Protein AF-A0A6I2RD95-F1 (afdb_monomer_lite)

pLDDT: mean 94.77, std 4.75, range [74.19, 98.69]

Radius of gyration: 15.4 Å; chains: 1; bounding box: 38×32×39 Å

Structure (mmCIF, N/CA/C/O backbone):
data_AF-A0A6I2RD95-F1
#
_entry.id   AF-A0A6I2RD95-F1
#
loop_
_atom_site.group_PDB
_atom_site.id
_atom_site.type_symbol
_atom_site.label_atom_id
_atom_site.label_alt_id
_atom_site.label_comp_id
_atom_site.label_asym_id
_atom_site.label_entity_id
_atom_site.label_seq_id
_atom_site.pdbx_PDB_ins_code
_atom_site.Cartn_x
_atom_site.Cartn_y
_atom_site.Cartn_z
_atom_site.occupancy
_atom_site.B_iso_or_equiv
_atom_site.auth_seq_id
_atom_site.auth_comp_id
_atom_site.auth_asym_id
_atom_site.auth_atom_id
_atom_site.pdbx_PDB_model_num
ATOM 1 N N . MET A 1 1 ? -11.547 6.568 14.307 1.00 79.69 1 MET A N 1
ATOM 2 C CA . MET A 1 1 ? -11.589 5.811 13.033 1.00 79.69 1 MET A CA 1
ATOM 3 C C . MET A 1 1 ? -11.028 4.411 13.281 1.00 79.69 1 MET A C 1
ATOM 5 O O . MET A 1 1 ? -10.314 4.267 14.264 1.00 79.69 1 MET A O 1
ATOM 9 N N . TYR A 1 2 ? -11.329 3.386 12.466 1.00 89.06 2 TYR A N 1
ATOM 10 C CA . TYR A 1 2 ? -10.735 2.045 12.665 1.00 89.06 2 TYR A CA 1
ATOM 11 C C . TYR A 1 2 ? -9.199 2.107 12.703 1.00 89.06 2 TYR A C 1
ATOM 13 O O . TYR A 1 2 ? -8.589 1.572 13.621 1.00 89.06 2 TYR A O 1
ATOM 21 N N . VAL A 1 3 ? -8.598 2.851 11.764 1.00 91.06 3 VAL A N 1
ATOM 22 C CA . VAL A 1 3 ? -7.140 3.032 11.666 1.00 91.06 3 VAL A CA 1
ATOM 23 C C . VAL A 1 3 ? -6.550 3.646 12.939 1.00 91.06 3 VAL A C 1
ATOM 25 O O . VAL A 1 3 ? -5.549 3.133 13.426 1.00 91.06 3 VAL A O 1
ATOM 28 N N . ASP A 1 4 ? -7.183 4.664 13.539 1.00 88.25 4 ASP A N 1
ATOM 29 C CA . ASP A 1 4 ? -6.727 5.238 14.823 1.00 88.25 4 ASP A CA 1
ATOM 30 C C . ASP A 1 4 ? -6.639 4.164 15.920 1.00 88.25 4 ASP A C 1
ATOM 32 O O . ASP A 1 4 ? -5.681 4.116 16.687 1.00 88.25 4 ASP A O 1
ATOM 36 N N . GLY A 1 5 ? -7.626 3.261 15.953 1.00 89.94 5 GLY A N 1
ATOM 37 C CA . GLY A 1 5 ? -7.725 2.188 16.939 1.00 89.94 5 GLY A CA 1
ATOM 38 C C . GLY A 1 5 ? -6.629 1.127 16.840 1.00 89.94 5 GLY A C 1
ATOM 39 O O . GLY A 1 5 ? -6.429 0.395 17.807 1.00 89.94 5 GLY A O 1
ATOM 40 N N . LEU A 1 6 ? -5.880 1.058 15.732 1.00 92.62 6 LEU A N 1
ATOM 41 C CA . LEU A 1 6 ? -4.744 0.136 15.603 1.00 92.62 6 LEU A CA 1
ATOM 42 C C . LEU A 1 6 ? -3.630 0.449 16.615 1.00 92.62 6 LEU A C 1
ATOM 44 O O . LEU A 1 6 ? -2.886 -0.451 16.992 1.00 92.62 6 LEU A O 1
ATOM 48 N N . SER A 1 7 ? -3.565 1.693 17.106 1.00 93.00 7 SER A N 1
ATOM 49 C CA . SER A 1 7 ? -2.627 2.118 18.150 1.00 93.00 7 SER A CA 1
ATOM 50 C C . SER A 1 7 ? -3.202 2.058 19.572 1.00 93.00 7 SER A C 1
ATOM 52 O O . SER A 1 7 ? -2.659 2.674 20.487 1.00 93.00 7 SER A O 1
ATOM 54 N N . ALA A 1 8 ? -4.326 1.363 19.794 1.00 89.31 8 ALA A N 1
ATOM 55 C CA . ALA A 1 8 ? -5.002 1.359 21.096 1.00 89.31 8 ALA A CA 1
ATOM 56 C C . ALA A 1 8 ? -4.152 0.776 22.242 1.00 89.31 8 ALA A C 1
ATOM 58 O O . ALA A 1 8 ? -4.352 1.166 23.390 1.00 89.31 8 ALA A O 1
ATOM 59 N N . GLN A 1 9 ? -3.241 -0.157 21.941 1.00 87.94 9 GLN A N 1
ATOM 60 C CA . GLN A 1 9 ? -2.369 -0.801 22.936 1.00 87.94 9 GLN A CA 1
ATOM 61 C C . GLN A 1 9 ? -0.952 -0.216 22.944 1.00 87.94 9 GLN A C 1
ATOM 63 O O . GLN A 1 9 ? -0.370 -0.023 24.007 1.00 87.94 9 GLN A O 1
ATOM 68 N N . GLU A 1 10 ? -0.404 0.091 21.771 1.00 91.75 10 GLU A N 1
ATOM 69 C CA . GLU A 1 10 ? 0.923 0.681 21.600 1.00 91.75 10 GLU A CA 1
ATOM 70 C C . GLU A 1 10 ? 0.958 1.538 20.325 1.00 91.75 10 GLU A C 1
ATOM 72 O O . GLU A 1 10 ? 0.113 1.334 19.453 1.00 91.75 10 GLU A O 1
ATOM 77 N N . PRO A 1 11 ? 1.894 2.493 20.186 1.00 94.19 11 PRO A N 1
ATOM 78 C CA . PRO A 1 11 ? 2.009 3.301 18.975 1.00 94.19 11 PRO A CA 1
ATOM 79 C C . PRO A 1 11 ? 2.269 2.438 17.737 1.00 94.19 11 PRO A C 1
ATOM 81 O O . PRO A 1 11 ? 3.198 1.632 17.731 1.00 94.19 11 PRO A O 1
ATOM 84 N N . LYS A 1 12 ? 1.474 2.642 16.684 1.00 96.38 12 LYS A N 1
ATOM 85 C CA . LYS A 1 12 ? 1.604 1.944 15.403 1.00 96.38 12 LYS A CA 1
ATOM 86 C C . LYS A 1 12 ? 1.684 2.910 14.228 1.00 96.38 12 LYS A C 1
ATOM 88 O O . LYS A 1 12 ? 1.246 4.062 14.299 1.00 96.38 12 LYS A O 1
ATOM 93 N N . THR A 1 13 ? 2.211 2.403 13.125 1.00 97.44 13 THR A N 1
ATOM 94 C CA . THR A 1 13 ? 2.355 3.099 11.847 1.00 97.44 13 THR A CA 1
ATOM 95 C C . THR A 1 13 ? 1.573 2.390 10.745 1.00 97.44 13 THR A C 1
ATOM 97 O O . THR A 1 13 ? 1.414 1.171 10.761 1.00 97.44 13 THR A O 1
ATOM 100 N N . ALA A 1 14 ? 1.066 3.144 9.776 1.00 97.75 14 ALA A N 1
ATOM 101 C CA . ALA A 1 14 ? 0.377 2.596 8.616 1.00 97.75 14 ALA A CA 1
ATOM 102 C C . ALA A 1 14 ? 0.787 3.327 7.336 1.00 97.75 14 ALA A C 1
ATOM 104 O O . ALA A 1 14 ? 1.110 4.508 7.382 1.00 97.75 14 ALA A O 1
ATOM 105 N N . ALA A 1 15 ? 0.701 2.667 6.185 1.00 98.12 15 ALA A N 1
ATOM 106 C CA . ALA A 1 15 ? 0.797 3.318 4.881 1.00 98.12 15 ALA A CA 1
ATOM 107 C C . ALA A 1 15 ? -0.429 2.986 4.025 1.00 98.12 15 ALA A C 1
ATOM 109 O O . ALA A 1 15 ? -0.909 1.851 4.011 1.00 98.12 15 ALA A O 1
ATOM 110 N N . VAL A 1 16 ? -0.943 3.985 3.306 1.00 98.25 16 VAL A N 1
ATOM 111 C CA . VAL A 1 16 ? -2.050 3.812 2.357 1.00 98.25 16 VAL A CA 1
ATOM 112 C C . VAL A 1 16 ? -1.474 3.603 0.962 1.00 98.25 16 VAL A C 1
ATOM 114 O O . VAL A 1 16 ? -0.883 4.518 0.392 1.00 98.25 16 VAL A O 1
ATOM 117 N N . ILE A 1 17 ? -1.675 2.410 0.402 1.00 98.31 17 ILE A N 1
ATOM 118 C CA . ILE A 1 17 ? -1.181 2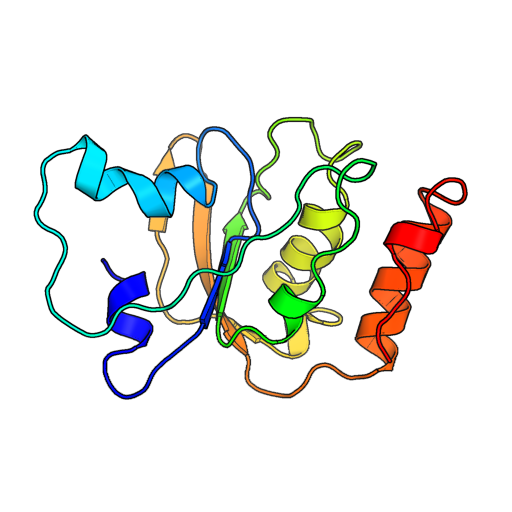.027 -0.926 1.00 98.31 17 ILE A CA 1
ATOM 119 C C . ILE A 1 17 ? -2.328 2.168 -1.931 1.00 98.31 17 ILE A C 1
ATOM 121 O O . ILE A 1 17 ? -2.910 1.197 -2.412 1.00 98.31 17 ILE A O 1
ATOM 125 N N . ALA A 1 18 ? -2.725 3.418 -2.163 1.00 97.81 18 ALA A N 1
ATOM 126 C CA . ALA A 1 18 ? -3.828 3.793 -3.040 1.00 97.81 18 ALA A CA 1
ATOM 127 C C . ALA A 1 18 ? -3.737 5.281 -3.397 1.00 97.81 18 ALA A C 1
ATOM 129 O O . ALA A 1 18 ? -3.242 6.087 -2.606 1.00 97.81 18 ALA A O 1
ATOM 130 N N . SER A 1 19 ? -4.238 5.662 -4.572 1.00 97.00 19 SER A N 1
ATOM 131 C CA . SER A 1 19 ? -4.142 7.048 -5.045 1.00 97.00 19 SER A CA 1
ATOM 132 C C . SER A 1 19 ? -5.362 7.578 -5.801 1.00 97.00 19 SER A C 1
ATOM 134 O O . SER A 1 19 ? -5.332 8.728 -6.226 1.00 97.00 19 SER A O 1
ATOM 136 N N . SER A 1 20 ? -6.420 6.782 -5.982 1.00 97.00 20 SER A N 1
ATOM 137 C CA . SER A 1 20 ? -7.584 7.177 -6.786 1.00 97.00 20 SER A CA 1
ATOM 138 C C . SER A 1 20 ? -8.452 8.235 -6.091 1.00 97.00 20 SER A C 1
ATOM 140 O O . SER A 1 20 ? -8.262 8.576 -4.922 1.00 97.00 20 SER A O 1
ATOM 142 N N . PHE A 1 21 ? -9.471 8.724 -6.801 1.00 95.38 21 PHE A N 1
ATOM 143 C CA . PHE A 1 21 ? -10.507 9.589 -6.226 1.00 95.38 21 PHE A CA 1
ATOM 144 C C . PHE A 1 21 ? -11.492 8.851 -5.305 1.00 95.38 21 PHE A C 1
ATOM 146 O O . PHE A 1 21 ? -12.217 9.504 -4.557 1.00 95.38 21 PHE A O 1
ATOM 153 N N . VAL A 1 22 ? -11.527 7.514 -5.340 1.00 96.75 22 VAL A N 1
ATOM 154 C CA . VAL A 1 22 ? -12.345 6.700 -4.427 1.00 96.75 22 VAL A CA 1
ATOM 155 C C . VAL A 1 22 ? -11.616 6.497 -3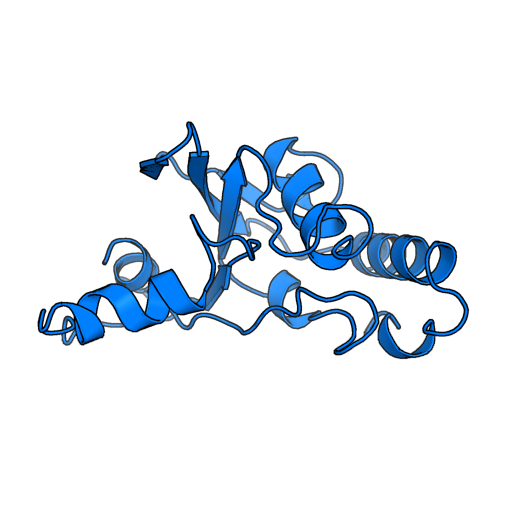.104 1.00 96.75 22 VAL A C 1
ATOM 157 O O . VAL A 1 22 ? -12.222 6.628 -2.041 1.00 96.75 22 VAL A O 1
ATOM 160 N N . PHE A 1 23 ? -10.314 6.208 -3.157 1.00 97.00 23 PHE A N 1
ATOM 161 C CA . PHE A 1 23 ? -9.510 5.998 -1.962 1.00 97.00 23 PHE A CA 1
ATOM 162 C C . PHE A 1 23 ? -8.050 6.413 -2.161 1.00 97.00 23 PHE A C 1
ATOM 164 O O . PHE A 1 23 ? -7.388 6.010 -3.118 1.00 97.00 23 PHE A O 1
ATOM 171 N N . ASN A 1 24 ? -7.552 7.208 -1.214 1.00 96.62 24 ASN A N 1
ATOM 172 C CA . ASN A 1 24 ? -6.159 7.620 -1.077 1.00 96.62 24 ASN A CA 1
ATOM 173 C C . ASN A 1 24 ? -5.905 8.117 0.361 1.00 96.62 24 ASN A C 1
ATOM 175 O O . ASN A 1 24 ? -6.846 8.287 1.144 1.00 96.62 24 ASN A O 1
ATOM 179 N N . SER A 1 25 ? -4.643 8.382 0.708 1.00 95.12 25 SER A N 1
ATOM 180 C CA . SER A 1 25 ? -4.260 8.872 2.043 1.00 95.12 25 SER A CA 1
ATOM 181 C C . SER A 1 25 ? -4.933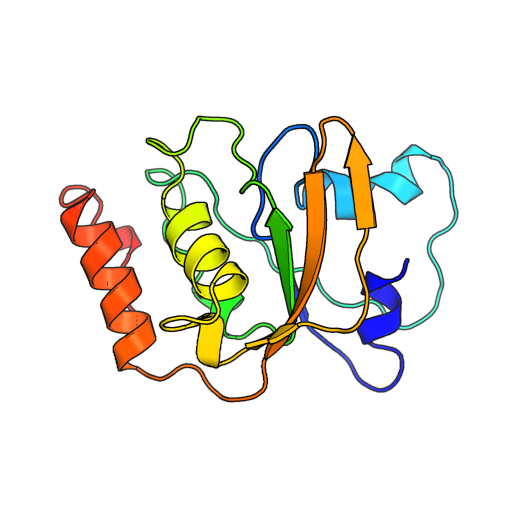 10.193 2.422 1.00 95.12 25 SER A C 1
ATOM 183 O O . SER A 1 25 ? -5.407 10.344 3.542 1.00 95.12 25 SER A O 1
ATOM 185 N N . SER A 1 26 ? -5.073 11.131 1.482 1.00 94.12 26 SER A N 1
ATOM 186 C CA . SER A 1 26 ? -5.701 12.429 1.756 1.00 94.12 26 SER A CA 1
ATOM 187 C C . SER A 1 26 ? -7.178 12.294 2.126 1.00 94.12 26 SER A C 1
ATOM 189 O O . SER A 1 26 ? -7.656 13.045 2.977 1.00 94.12 26 SER A O 1
ATOM 191 N N . ILE A 1 27 ? -7.901 11.343 1.526 1.00 94.00 27 ILE A N 1
ATOM 192 C CA . ILE A 1 27 ? -9.281 11.027 1.915 1.00 94.00 27 ILE A CA 1
ATOM 193 C C . ILE A 1 27 ? -9.295 10.507 3.354 1.00 94.00 27 ILE A C 1
ATOM 195 O O . ILE A 1 27 ? -10.056 11.028 4.171 1.00 94.00 27 ILE A O 1
ATOM 199 N N . LEU A 1 28 ? -8.433 9.542 3.688 1.00 92.56 28 LEU A N 1
ATOM 200 C CA . LEU A 1 28 ? -8.329 8.999 5.045 1.00 92.56 28 LEU A CA 1
ATOM 201 C C . LEU A 1 28 ? -8.072 10.113 6.075 1.00 92.56 28 LEU A C 1
ATOM 203 O O . LEU A 1 28 ? -8.838 10.263 7.027 1.00 92.56 28 LEU A O 1
ATOM 207 N N . ASP A 1 29 ? -7.063 10.947 5.832 1.00 90.56 29 ASP A N 1
ATOM 208 C CA . ASP A 1 29 ? -6.597 11.966 6.776 1.00 90.56 29 ASP A CA 1
ATOM 209 C C . ASP A 1 29 ? -7.604 13.102 6.991 1.00 90.56 29 ASP A C 1
ATOM 211 O O . ASP A 1 29 ? -7.724 13.659 8.090 1.00 90.56 29 ASP A O 1
ATOM 215 N N . ASN A 1 30 ? -8.341 13.472 5.940 1.00 90.69 30 ASN A N 1
ATOM 216 C CA . ASN A 1 30 ? -9.152 14.685 5.957 1.00 90.69 30 ASN A CA 1
ATOM 217 C C . ASN A 1 30 ? -10.647 14.439 6.149 1.00 90.69 30 ASN A C 1
ATOM 219 O O . ASN A 1 30 ? -11.340 15.380 6.526 1.00 90.69 30 ASN A O 1
ATOM 223 N N . THR A 1 31 ? -11.162 13.218 5.959 1.00 89.62 31 THR A N 1
ATOM 224 C CA . THR A 1 31 ? -12.618 12.961 5.963 1.00 89.62 31 THR A CA 1
ATOM 225 C C . THR A 1 31 ? -13.311 13.486 7.221 1.00 89.62 31 THR A C 1
ATOM 227 O O . THR A 1 31 ? -14.260 14.264 7.123 1.00 89.62 31 THR A O 1
ATOM 230 N N . LEU A 1 32 ? -12.822 13.123 8.414 1.00 88.12 32 LEU A N 1
ATOM 231 C CA . LEU A 1 32 ? -13.454 13.548 9.671 1.00 88.12 32 LEU A CA 1
ATOM 232 C C . LEU A 1 32 ? -13.398 15.068 9.851 1.00 88.12 32 LEU A C 1
ATOM 234 O O . LEU A 1 32 ? -14.394 15.686 10.221 1.00 88.12 32 LEU A O 1
ATOM 238 N N . ARG A 1 33 ? -12.248 15.676 9.533 1.00 87.44 33 ARG A N 1
ATOM 239 C CA . ARG A 1 33 ? -12.050 17.126 9.635 1.00 87.44 33 ARG A CA 1
ATOM 240 C C . ARG A 1 33 ? -12.986 17.876 8.687 1.00 87.44 33 ARG A C 1
ATOM 242 O O . ARG A 1 33 ? -13.641 18.820 9.117 1.00 87.44 33 ARG A O 1
ATOM 249 N N . SER A 1 34 ? -13.077 17.438 7.434 1.00 90.62 34 SER A N 1
ATOM 250 C CA . SER A 1 34 ? -13.949 18.027 6.412 1.00 90.62 34 SER A CA 1
ATOM 251 C C . SER A 1 34 ? -15.433 17.884 6.753 1.00 90.62 34 SER A C 1
ATOM 253 O O . SER A 1 34 ? -16.223 18.758 6.413 1.00 90.62 34 SER A O 1
ATOM 255 N N . ALA A 1 35 ? -15.809 16.819 7.464 1.00 90.88 35 ALA A N 1
ATOM 256 C CA . ALA A 1 35 ? -17.170 16.595 7.946 1.00 90.88 35 ALA A CA 1
ATOM 257 C C . ALA A 1 35 ? -17.492 17.316 9.273 1.00 90.88 35 ALA A C 1
ATOM 259 O O . ALA A 1 35 ? -18.602 17.182 9.783 1.00 90.88 35 ALA A O 1
ATOM 260 N N . GLY A 1 36 ? -16.539 18.048 9.867 1.00 91.56 36 GLY A N 1
ATOM 261 C CA . GLY A 1 36 ? -16.714 18.676 11.181 1.00 91.56 36 GLY A CA 1
ATOM 262 C C . GLY A 1 36 ? -16.860 17.671 12.330 1.00 91.56 36 GLY A C 1
ATOM 263 O O . GLY A 1 36 ? -17.340 18.030 13.404 1.00 91.56 36 GLY A O 1
ATOM 264 N N . ILE A 1 37 ? -16.460 16.415 12.115 1.00 88.25 37 ILE A N 1
ATOM 265 C CA . ILE A 1 37 ? -16.517 15.358 13.123 1.00 88.25 37 ILE A CA 1
ATOM 266 C C . ILE A 1 37 ? -15.270 15.482 14.009 1.00 88.25 37 ILE A C 1
ATOM 268 O O . ILE A 1 37 ? -14.148 15.425 13.491 1.00 88.25 37 ILE A O 1
ATOM 272 N N . PRO A 1 38 ? -15.427 15.637 15.338 1.00 84.38 38 PRO A N 1
ATOM 273 C CA . PRO A 1 38 ? -14.298 15.677 16.256 1.00 84.38 38 PRO A CA 1
ATOM 274 C C . PRO A 1 38 ? -13.425 14.431 16.115 1.00 84.38 38 PRO A C 1
ATOM 276 O O . PRO A 1 38 ? -13.925 13.305 16.056 1.00 84.38 38 PRO A O 1
ATOM 279 N N . GLN A 1 39 ? -12.109 14.626 16.070 1.00 76.88 39 GLN A N 1
ATOM 280 C CA . GLN A 1 39 ? -11.188 13.497 16.088 1.00 76.88 39 GLN A CA 1
ATOM 281 C C . GLN A 1 39 ? -11.080 12.949 17.518 1.00 76.88 39 GLN A C 1
ATOM 283 O O . GLN A 1 39 ? -11.046 13.744 18.458 1.00 76.88 39 GLN A O 1
ATOM 288 N N . PRO A 1 40 ? -11.004 11.621 17.699 1.00 74.19 40 PRO A N 1
ATOM 289 C CA . PRO A 1 40 ? -10.833 11.032 19.022 1.00 74.19 40 PRO A CA 1
ATOM 290 C C . PRO A 1 40 ? -9.526 11.510 19.678 1.00 74.19 40 PRO A C 1
ATOM 292 O O . PRO A 1 40 ? -8.519 11.707 18.995 1.00 74.19 40 PRO A O 1
ATOM 295 N N . GLU A 1 41 ? -9.553 11.678 21.004 1.00 77.25 41 GLU A N 1
ATOM 296 C CA . GLU A 1 41 ? -8.389 12.081 21.818 1.00 77.25 41 GLU A CA 1
ATOM 297 C C . GLU A 1 41 ? -7.406 10.926 22.091 1.00 77.25 41 GLU A C 1
ATOM 299 O O . GLU A 1 41 ? -6.308 11.155 22.590 1.00 77.25 41 GLU A O 1
ATOM 304 N N . GLY A 1 42 ? -7.795 9.686 21.769 1.00 74.50 42 GLY A N 1
ATOM 305 C CA . GLY A 1 42 ? -6.978 8.487 21.962 1.00 74.50 42 GLY A CA 1
ATOM 306 C C . GLY A 1 42 ? -5.733 8.423 21.065 1.00 74.50 42 GLY A C 1
ATOM 307 O O . GLY A 1 42 ? -5.542 9.280 20.197 1.00 74.50 42 GLY A O 1
ATOM 308 N N . PRO A 1 43 ? -4.882 7.396 21.257 1.00 82.00 43 PRO A N 1
ATOM 309 C CA . PRO A 1 43 ? -3.713 7.190 20.412 1.00 82.00 43 PRO A CA 1
ATOM 310 C C . PRO A 1 43 ? -4.135 7.103 18.943 1.00 82.00 43 PRO A C 1
ATOM 312 O O . PRO A 1 43 ? -5.165 6.515 18.612 1.00 82.00 43 PRO A O 1
ATOM 315 N N . LYS A 1 44 ? -3.338 7.721 18.071 1.00 87.75 44 LYS A N 1
ATOM 316 C CA . LYS A 1 44 ? -3.557 7.723 16.626 1.00 87.75 44 LYS A CA 1
ATOM 317 C C . LYS A 1 44 ? -2.421 6.997 15.946 1.00 87.75 44 LYS A C 1
ATOM 319 O O . LYS A 1 44 ? -1.255 7.303 16.189 1.00 87.75 44 LYS A O 1
ATOM 324 N N . THR A 1 45 ? -2.790 6.083 15.066 1.00 93.06 45 THR A N 1
ATOM 325 C CA . THR A 1 45 ? -1.854 5.426 14.161 1.00 93.06 45 THR A CA 1
ATOM 326 C C . THR A 1 45 ? -1.280 6.453 13.204 1.00 93.06 45 THR A C 1
ATOM 328 O O . THR A 1 45 ? -2.022 7.171 12.533 1.00 93.06 45 THR A O 1
ATOM 331 N N . ALA A 1 46 ? 0.045 6.547 13.164 1.00 93.69 46 ALA A N 1
ATOM 332 C CA . ALA A 1 46 ? 0.729 7.484 12.289 1.00 93.69 46 ALA A CA 1
ATOM 333 C C . ALA A 1 46 ? 0.690 6.963 10.849 1.00 93.69 46 ALA A C 1
ATOM 335 O O . ALA A 1 46 ? 1.201 5.879 10.569 1.00 93.69 46 ALA A O 1
ATOM 336 N N . VAL A 1 47 ? 0.088 7.727 9.937 1.00 94.75 47 VAL A N 1
ATOM 337 C CA . VAL A 1 47 ? 0.042 7.368 8.515 1.00 94.75 47 VAL A CA 1
ATOM 338 C C . VAL A 1 47 ? 1.269 7.947 7.815 1.00 94.75 47 VAL A C 1
ATOM 340 O O . VAL A 1 47 ? 1.434 9.164 7.738 1.00 94.75 47 VAL A O 1
ATOM 343 N N . ALA A 1 48 ? 2.151 7.077 7.333 1.00 95.31 48 ALA A N 1
ATOM 344 C CA . ALA A 1 48 ? 3.316 7.458 6.555 1.00 95.31 48 ALA A CA 1
ATOM 345 C C . ALA A 1 48 ? 2.904 7.895 5.144 1.00 95.31 48 ALA A C 1
ATOM 347 O O . ALA A 1 48 ? 2.030 7.298 4.508 1.00 95.31 48 ALA A O 1
ATOM 348 N N . THR A 1 49 ? 3.575 8.927 4.633 1.00 91.56 49 THR A N 1
ATOM 349 C CA . THR A 1 49 ? 3.425 9.344 3.239 1.00 91.56 49 THR A CA 1
ATOM 350 C C . THR A 1 49 ? 3.957 8.256 2.315 1.00 91.56 49 THR A C 1
ATOM 352 O O . THR A 1 49 ? 5.077 7.778 2.493 1.00 91.56 49 THR A O 1
ATOM 355 N N . PHE A 1 50 ? 3.174 7.921 1.293 1.00 95.50 50 PHE A N 1
ATOM 356 C CA . PHE A 1 50 ? 3.582 7.031 0.217 1.00 95.50 50 PHE A CA 1
ATOM 357 C C . PHE A 1 50 ? 3.558 7.782 -1.117 1.00 95.50 50 PHE A C 1
ATOM 359 O O . PHE A 1 50 ? 2.545 8.381 -1.489 1.00 95.50 50 PHE A O 1
ATOM 366 N N . ALA A 1 51 ? 4.685 7.779 -1.822 1.00 94.69 51 ALA A N 1
ATOM 367 C CA . ALA A 1 51 ? 4.795 8.293 -3.178 1.00 94.69 51 ALA A CA 1
ATOM 368 C C . ALA A 1 51 ? 3.999 7.414 -4.146 1.00 94.69 51 ALA A C 1
ATOM 370 O O . ALA A 1 51 ? 4.114 6.193 -4.131 1.00 94.69 51 ALA A O 1
ATOM 371 N N . THR A 1 52 ? 3.199 8.040 -5.007 1.00 95.19 52 THR A N 1
ATOM 372 C CA . THR A 1 52 ? 2.300 7.320 -5.925 1.00 95.19 52 THR A CA 1
ATOM 373 C C . THR A 1 52 ? 2.537 7.655 -7.392 1.00 95.19 52 THR A C 1
ATOM 375 O O . THR A 1 52 ? 1.880 7.068 -8.242 1.00 95.19 52 THR A O 1
ATOM 378 N N . VAL A 1 53 ? 3.439 8.590 -7.707 1.00 95.50 53 VAL A N 1
ATOM 379 C CA . VAL A 1 53 ? 3.750 9.007 -9.082 1.00 95.50 53 VAL A CA 1
ATOM 380 C C . VAL A 1 53 ? 5.186 8.620 -9.391 1.00 95.50 53 VAL A C 1
ATOM 382 O O . VAL A 1 53 ? 6.107 9.205 -8.817 1.00 95.50 53 VAL A O 1
ATOM 385 N N . ASP A 1 54 ? 5.357 7.671 -10.309 1.00 94.88 54 ASP A N 1
ATOM 386 C CA . ASP A 1 54 ? 6.620 6.960 -10.533 1.00 94.88 54 ASP A CA 1
ATOM 387 C C . ASP A 1 54 ? 7.806 7.923 -10.695 1.00 94.88 54 ASP A C 1
ATOM 389 O O . ASP A 1 54 ? 8.760 7.906 -9.926 1.00 94.88 54 ASP A O 1
ATOM 393 N N . LYS A 1 55 ? 7.691 8.878 -11.620 1.00 93.12 55 LYS A N 1
ATOM 394 C CA . LYS A 1 55 ? 8.796 9.758 -12.036 1.00 93.12 55 LYS A CA 1
ATOM 395 C C . LYS A 1 55 ? 8.997 11.013 -11.168 1.00 93.12 55 LYS A C 1
ATOM 397 O O . LYS A 1 55 ? 9.724 11.918 -11.587 1.00 93.12 55 LYS A O 1
ATOM 402 N N . ARG A 1 56 ? 8.313 11.131 -10.018 1.00 91.94 56 ARG A N 1
ATOM 403 C CA . ARG A 1 56 ? 8.282 12.369 -9.208 1.00 91.94 56 ARG A CA 1
ATOM 404 C C . ARG A 1 56 ? 9.103 12.290 -7.922 1.00 91.94 56 ARG A C 1
ATOM 406 O O . ARG A 1 56 ? 9.969 13.137 -7.723 1.00 91.94 56 ARG A O 1
ATOM 413 N N . ASP A 1 57 ? 8.805 11.321 -7.057 1.00 80.62 57 ASP A N 1
ATOM 414 C CA . ASP A 1 57 ? 9.235 11.355 -5.646 1.00 80.62 57 ASP A CA 1
ATOM 415 C C . ASP A 1 57 ? 10.159 10.192 -5.241 1.00 80.62 57 ASP A C 1
ATOM 417 O O . ASP A 1 57 ? 10.627 10.152 -4.103 1.00 80.62 57 ASP A O 1
ATOM 421 N N . GLY A 1 58 ? 10.423 9.247 -6.150 1.00 88.75 58 GLY A N 1
ATOM 422 C CA . GLY A 1 58 ? 11.079 7.980 -5.833 1.00 88.75 58 GLY A CA 1
ATOM 423 C C . GLY A 1 58 ? 10.250 7.043 -4.961 1.00 88.75 58 GLY A C 1
ATOM 424 O O . GLY A 1 58 ? 9.098 7.318 -4.621 1.00 88.75 58 GLY A O 1
ATOM 425 N N . PHE A 1 59 ? 10.829 5.893 -4.616 1.00 94.88 59 PHE A N 1
ATOM 426 C CA . PHE A 1 59 ? 10.118 4.898 -3.817 1.00 94.88 59 PHE A CA 1
ATOM 427 C C . PHE A 1 59 ? 10.150 5.246 -2.323 1.00 94.88 59 PHE A C 1
ATOM 429 O O . PHE A 1 59 ? 11.202 5.509 -1.738 1.00 94.88 59 PHE A O 1
ATOM 436 N N . SER A 1 60 ? 8.984 5.212 -1.676 1.00 94.81 60 SER A N 1
ATOM 437 C CA . SER A 1 60 ? 8.849 5.472 -0.238 1.00 94.81 60 SER A CA 1
ATOM 438 C C . SER A 1 60 ? 9.174 4.222 0.581 1.00 94.81 60 SER A C 1
ATOM 440 O O . SER A 1 60 ? 8.276 3.544 1.074 1.00 94.81 60 SER A O 1
ATOM 442 N N . TRP A 1 61 ? 10.465 3.926 0.749 1.00 94.94 61 TRP A N 1
ATOM 443 C CA . TRP A 1 61 ? 10.941 2.730 1.463 1.00 94.94 61 TRP A CA 1
ATOM 444 C C . TRP A 1 61 ? 10.391 2.586 2.888 1.00 94.94 61 TRP A C 1
ATOM 446 O O . TRP A 1 61 ? 10.126 1.470 3.322 1.00 94.94 61 TRP A O 1
ATOM 456 N N . ALA A 1 62 ? 10.118 3.699 3.576 1.00 93.19 62 ALA A N 1
ATOM 457 C CA . ALA A 1 62 ? 9.509 3.703 4.909 1.00 93.19 62 ALA A CA 1
ATOM 458 C C . ALA A 1 62 ? 8.120 3.026 4.961 1.00 93.19 62 ALA A C 1
ATOM 460 O O . ALA A 1 62 ? 7.691 2.579 6.023 1.00 93.19 62 ALA A O 1
ATOM 461 N N . ALA A 1 63 ? 7.415 2.900 3.829 1.00 95.31 63 ALA A N 1
ATOM 462 C CA . ALA A 1 63 ? 6.161 2.149 3.776 1.00 95.31 63 ALA A CA 1
ATOM 463 C C . ALA A 1 63 ? 6.362 0.654 4.078 1.00 95.31 63 ALA A C 1
ATOM 465 O O . ALA A 1 63 ? 5.471 0.024 4.641 1.00 95.31 63 ALA A O 1
ATOM 466 N N . LEU A 1 64 ? 7.539 0.096 3.771 1.00 95.19 64 LEU A N 1
ATOM 467 C CA . LEU A 1 64 ? 7.871 -1.304 4.059 1.00 95.19 64 LEU A CA 1
ATOM 468 C C . LEU A 1 64 ? 8.128 -1.567 5.544 1.00 95.19 64 LEU A C 1
ATOM 470 O O . LEU A 1 64 ? 8.019 -2.700 6.009 1.00 95.19 64 LEU A O 1
ATOM 474 N N . GLU A 1 65 ? 8.445 -0.517 6.296 1.00 94.44 65 GLU A N 1
ATOM 475 C CA . GLU A 1 65 ? 8.708 -0.592 7.731 1.00 94.44 65 GLU A CA 1
ATOM 476 C C . GLU A 1 65 ? 7.429 -0.428 8.561 1.00 94.44 65 GLU A C 1
ATOM 478 O O . GLU A 1 65 ? 7.408 -0.817 9.734 1.00 94.44 65 GLU A O 1
ATOM 483 N N . CYS A 1 66 ? 6.356 0.089 7.947 1.00 97.69 66 CYS A N 1
ATOM 484 C CA . CYS A 1 66 ? 5.083 0.324 8.614 1.00 97.69 66 CYS A CA 1
ATOM 485 C C . CYS A 1 66 ? 4.497 -0.967 9.202 1.00 97.69 66 CYS A C 1
ATOM 487 O O . CYS A 1 66 ? 4.600 -2.048 8.613 1.00 97.69 66 CYS A O 1
ATOM 489 N N . ASP A 1 67 ? 3.843 -0.846 10.360 1.00 98.12 67 ASP A N 1
ATOM 490 C CA . ASP A 1 67 ? 3.151 -1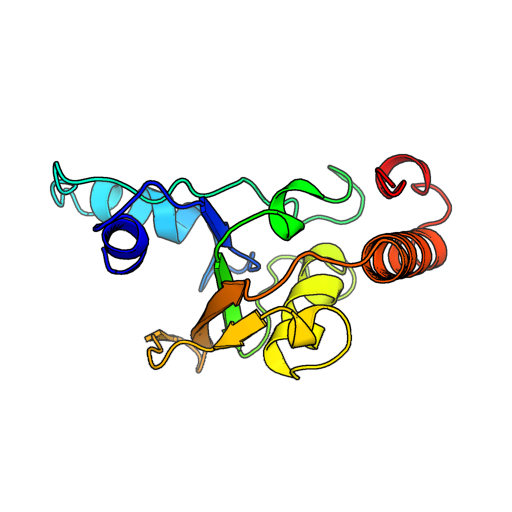.970 10.999 1.00 98.12 67 ASP A CA 1
ATOM 491 C C . ASP A 1 67 ? 1.970 -2.452 10.150 1.00 98.12 67 ASP A C 1
ATOM 493 O O . ASP A 1 67 ? 1.668 -3.645 10.131 1.00 98.12 67 ASP A O 1
ATOM 497 N N . TYR A 1 68 ? 1.315 -1.533 9.431 1.00 98.44 68 TYR A N 1
ATOM 498 C CA . TYR A 1 68 ? 0.167 -1.845 8.589 1.00 98.44 68 TYR A CA 1
ATOM 499 C C . TYR A 1 68 ? 0.281 -1.291 7.169 1.00 98.44 68 TYR A C 1
ATOM 501 O O . TYR A 1 68 ? 0.681 -0.146 6.957 1.00 98.44 68 TYR A O 1
ATOM 509 N N . LEU A 1 69 ? -0.187 -2.072 6.199 1.00 98.50 69 LEU A N 1
ATOM 510 C CA . LEU A 1 69 ? -0.516 -1.594 4.859 1.00 98.50 69 LEU A CA 1
ATOM 511 C C . LEU A 1 69 ? -2.033 -1.577 4.680 1.00 98.50 69 LEU A C 1
ATOM 513 O O . LEU A 1 69 ? -2.729 -2.537 5.013 1.00 98.50 69 LEU A O 1
ATOM 517 N N . ILE A 1 70 ? -2.548 -0.475 4.146 1.00 98.50 70 ILE A N 1
ATOM 518 C CA . ILE A 1 70 ? -3.960 -0.304 3.816 1.00 98.50 70 ILE A CA 1
ATOM 519 C C . ILE A 1 70 ? -4.067 -0.316 2.295 1.00 98.50 70 ILE A C 1
ATOM 521 O O . ILE A 1 70 ? -3.579 0.598 1.628 1.00 98.50 70 ILE A O 1
ATOM 525 N N . VAL A 1 71 ? -4.680 -1.367 1.756 1.00 98.50 71 VAL A N 1
ATOM 526 C CA . VAL A 1 71 ? -4.694 -1.668 0.317 1.00 98.50 71 VAL A CA 1
ATOM 527 C C . VAL A 1 71 ? -6.132 -1.845 -0.150 1.00 98.50 71 VAL A C 1
ATOM 529 O O . VAL A 1 71 ? -6.965 -2.375 0.583 1.00 98.50 71 VAL A O 1
ATOM 532 N N . ALA A 1 72 ? -6.429 -1.386 -1.360 1.00 98.44 72 ALA A N 1
ATOM 533 C CA . ALA A 1 72 ? -7.748 -1.488 -1.968 1.00 98.44 72 ALA A CA 1
ATOM 534 C C . ALA A 1 72 ? -7.750 -2.473 -3.144 1.00 98.44 72 ALA A C 1
ATOM 536 O O . ALA A 1 72 ? -6.761 -2.567 -3.868 1.00 98.44 72 ALA A O 1
ATOM 537 N N . ASP A 1 73 ? -8.871 -3.167 -3.325 1.00 98.38 73 ASP A N 1
ATOM 538 C CA . ASP A 1 73 ? -9.157 -4.064 -4.447 1.00 98.38 73 ASP A CA 1
ATOM 539 C C . ASP A 1 73 ? -10.439 -3.598 -5.164 1.00 98.38 73 ASP A C 1
ATOM 541 O O . ASP A 1 73 ? -11.473 -3.469 -4.497 1.00 98.38 73 ASP A O 1
ATOM 545 N N . PRO A 1 74 ? -10.408 -3.298 -6.477 1.00 98.31 74 PRO A N 1
ATOM 546 C CA . PRO A 1 74 ? -9.229 -3.280 -7.356 1.00 98.31 74 PRO A CA 1
ATOM 547 C C . PRO A 1 74 ? -8.178 -2.248 -6.916 1.00 98.31 74 PRO A C 1
ATOM 549 O O . PRO A 1 74 ? -8.492 -1.328 -6.157 1.00 98.31 74 PRO A O 1
ATOM 552 N N . ILE A 1 75 ? -6.935 -2.371 -7.397 1.00 98.56 75 ILE A N 1
ATOM 553 C CA . ILE A 1 75 ? -5.860 -1.422 -7.059 1.00 98.56 75 ILE A CA 1
ATOM 554 C C . ILE A 1 75 ? -6.224 -0.016 -7.562 1.00 98.56 75 ILE A C 1
ATOM 556 O O . ILE A 1 75 ? -6.791 0.165 -8.639 1.00 98.56 75 ILE A O 1
ATOM 560 N N . GLN A 1 76 ? -5.947 0.994 -6.736 1.00 98.19 76 GLN A N 1
ATOM 561 C CA . GLN A 1 76 ? -6.486 2.343 -6.896 1.00 98.19 76 GLN A CA 1
ATOM 562 C C . GLN A 1 76 ? -5.455 3.335 -7.454 1.00 98.19 76 GLN A C 1
ATOM 564 O O . GLN A 1 76 ? -4.535 3.770 -6.751 1.00 98.19 76 GLN A O 1
ATOM 569 N N . TYR A 1 77 ? -5.696 3.784 -8.686 1.00 97.69 77 TYR A N 1
ATOM 570 C CA . TYR A 1 77 ? -4.860 4.720 -9.445 1.00 97.69 77 TYR A CA 1
ATOM 571 C C . TYR A 1 77 ? -5.626 6.015 -9.782 1.00 97.69 77 TYR A C 1
ATOM 573 O O . TYR A 1 77 ? -6.832 5.975 -10.020 1.00 97.69 77 TYR A O 1
ATOM 581 N N . HIS A 1 78 ? -4.947 7.165 -9.830 1.00 96.12 78 HIS A N 1
ATOM 582 C CA . HIS A 1 78 ? -5.478 8.411 -10.412 1.00 96.12 78 HIS A CA 1
ATOM 583 C C . HIS A 1 78 ? -4.848 8.782 -11.763 1.00 96.12 78 HIS A C 1
ATOM 585 O O . HIS A 1 78 ? -5.454 9.552 -12.504 1.00 96.12 78 HIS A O 1
ATOM 591 N N . LEU A 1 79 ? -3.669 8.245 -12.099 1.00 96.25 79 LEU A N 1
ATOM 592 C CA . LEU A 1 79 ? -2.971 8.471 -13.377 1.00 96.25 79 LEU A CA 1
ATOM 593 C C . LEU A 1 79 ? -2.895 7.214 -14.257 1.00 96.25 79 LEU A C 1
ATOM 595 O O . LEU A 1 79 ? -2.191 7.230 -15.261 1.00 96.25 79 LEU A O 1
ATOM 599 N N . GLY A 1 80 ? -3.607 6.147 -13.891 1.00 95.62 80 GLY A N 1
ATOM 600 C CA . GLY A 1 80 ? -3.499 4.845 -14.552 1.00 95.62 80 GLY A CA 1
ATOM 601 C C . GLY A 1 80 ? -2.335 4.011 -14.017 1.00 95.62 80 GLY A C 1
ATOM 602 O O . GLY A 1 80 ? -1.386 4.539 -13.434 1.00 95.62 80 GLY A O 1
ATOM 603 N N . GLU A 1 81 ? -2.439 2.697 -14.191 1.00 95.19 81 GLU A N 1
ATOM 604 C CA . GLU A 1 81 ? -1.437 1.722 -13.746 1.00 95.19 81 GLU A CA 1
ATOM 605 C C . GLU A 1 81 ? -0.067 2.009 -14.378 1.00 95.19 81 GLU A C 1
ATOM 607 O O . GLU A 1 81 ? 0.955 1.959 -13.699 1.00 95.19 81 GLU A O 1
ATOM 612 N N . GLU A 1 82 ? -0.051 2.436 -15.645 1.00 94.62 82 GLU A N 1
ATOM 613 C CA . GLU A 1 82 ? 1.162 2.686 -16.424 1.00 94.62 82 GLU A CA 1
ATOM 614 C C . GLU A 1 82 ? 2.022 3.862 -15.921 1.00 94.62 82 GLU A C 1
ATOM 616 O O . GLU A 1 82 ? 3.176 4.010 -16.333 1.00 94.62 82 GLU A O 1
ATOM 621 N N . ASN A 1 83 ? 1.469 4.705 -15.043 1.00 94.88 83 ASN A N 1
ATOM 622 C CA . ASN A 1 83 ? 2.147 5.867 -14.459 1.00 94.88 83 ASN A CA 1
ATOM 623 C C . ASN A 1 83 ? 2.333 5.755 -12.935 1.00 94.88 83 ASN A C 1
ATOM 625 O O . ASN A 1 83 ? 2.780 6.724 -12.305 1.00 94.88 83 ASN A O 1
ATOM 629 N N . GLN A 1 84 ? 1.914 4.633 -12.340 1.00 96.00 84 GLN A N 1
ATOM 630 C CA . GLN A 1 84 ? 1.829 4.451 -10.891 1.00 96.00 84 GLN A CA 1
ATOM 631 C C . GLN A 1 84 ? 2.248 3.041 -10.439 1.00 96.00 84 GLN A C 1
ATOM 633 O O . GLN A 1 84 ? 1.655 2.472 -9.515 1.00 96.00 84 GLN A O 1
ATOM 638 N N . HIS A 1 85 ? 3.295 2.487 -11.048 1.00 97.00 85 HIS A N 1
ATOM 639 C CA . HIS A 1 85 ? 3.888 1.203 -10.670 1.00 97.00 85 HIS A CA 1
ATOM 640 C C . HIS A 1 85 ? 4.373 1.175 -9.219 1.00 97.00 85 HIS A C 1
ATOM 642 O O . HIS A 1 85 ? 4.384 0.102 -8.621 1.00 97.00 85 HIS A O 1
ATOM 648 N N . LEU A 1 86 ? 4.694 2.326 -8.606 1.00 96.69 86 LEU A N 1
ATOM 649 C CA . LEU A 1 86 ? 4.955 2.393 -7.159 1.00 96.69 86 LEU A CA 1
ATOM 650 C C . LEU A 1 86 ? 3.785 1.818 -6.348 1.00 96.69 86 LEU A C 1
ATOM 652 O O . LEU A 1 86 ? 3.996 1.109 -5.368 1.00 96.69 86 LEU A O 1
ATOM 656 N N . VAL A 1 87 ? 2.544 2.093 -6.759 1.00 97.81 87 VAL A N 1
ATOM 657 C CA . VAL A 1 87 ? 1.349 1.549 -6.103 1.00 97.81 87 VAL A CA 1
ATOM 658 C C . VAL A 1 87 ? 1.228 0.054 -6.394 1.00 97.81 87 VAL A C 1
ATOM 660 O O . VAL A 1 87 ? 1.016 -0.724 -5.466 1.00 97.81 87 VAL A O 1
ATOM 663 N N . THR A 1 88 ? 1.405 -0.358 -7.653 1.00 97.50 88 THR A N 1
ATOM 664 C CA . THR A 1 88 ? 1.258 -1.758 -8.091 1.00 97.50 88 THR A CA 1
ATOM 665 C C . THR A 1 88 ? 2.243 -2.694 -7.396 1.00 97.50 88 THR A C 1
ATOM 667 O O . THR A 1 88 ? 1.820 -3.703 -6.832 1.00 97.50 88 THR A O 1
ATOM 670 N N . VAL A 1 89 ? 3.530 -2.327 -7.357 1.00 96.81 89 VAL A N 1
ATOM 671 C CA . VAL A 1 89 ? 4.620 -3.167 -6.828 1.00 96.81 89 VAL A CA 1
ATOM 672 C C . VAL A 1 89 ? 4.457 -3.492 -5.336 1.00 96.81 89 VAL A C 1
ATOM 674 O O . VAL A 1 89 ? 5.044 -4.449 -4.836 1.00 96.81 89 VAL A O 1
ATOM 677 N N . LEU A 1 90 ? 3.626 -2.728 -4.615 1.00 96.75 90 LEU A N 1
ATOM 678 C CA . LEU A 1 90 ? 3.229 -3.035 -3.239 1.00 96.75 90 LEU A CA 1
ATOM 679 C C . LEU A 1 90 ? 1.828 -3.624 -3.121 1.00 96.75 90 LEU A C 1
ATOM 681 O O . LEU A 1 90 ? 1.648 -4.618 -2.419 1.00 96.75 90 LEU A O 1
ATOM 685 N N . ALA A 1 91 ? 0.830 -3.020 -3.763 1.00 98.38 91 ALA A N 1
ATOM 686 C CA . ALA A 1 91 ? -0.558 -3.431 -3.592 1.00 98.38 91 ALA A CA 1
ATOM 687 C C . ALA A 1 91 ? -0.797 -4.851 -4.111 1.00 98.38 91 ALA A C 1
ATOM 689 O O . ALA A 1 91 ? -1.432 -5.648 -3.422 1.00 98.38 91 ALA A O 1
ATOM 690 N N . GLN A 1 92 ? -0.266 -5.185 -5.290 1.00 98.56 92 GLN A N 1
ATOM 691 C CA . GLN A 1 92 ? -0.541 -6.467 -5.928 1.00 98.56 92 GLN A CA 1
ATOM 692 C C . GLN A 1 92 ? 0.030 -7.653 -5.134 1.00 98.56 92 GLN A C 1
ATOM 694 O O . GLN A 1 92 ? -0.758 -8.532 -4.773 1.00 98.56 92 GLN A O 1
ATOM 699 N N . PRO A 1 93 ? 1.325 -7.685 -4.752 1.00 98.19 93 PRO A N 1
ATOM 700 C CA . PRO A 1 93 ? 1.849 -8.806 -3.974 1.00 98.19 93 PRO A CA 1
ATOM 701 C C . PRO A 1 93 ? 1.150 -8.962 -2.617 1.00 98.19 93 PRO A C 1
ATOM 703 O O . PRO A 1 93 ? 0.925 -10.082 -2.165 1.00 98.19 93 PRO A O 1
ATOM 706 N N . VAL A 1 94 ? 0.756 -7.854 -1.975 1.00 98.38 94 VAL A N 1
ATOM 707 C CA . VAL A 1 94 ? 0.014 -7.865 -0.701 1.00 98.38 94 VAL A CA 1
ATOM 708 C C . VAL A 1 94 ? -1.394 -8.446 -0.863 1.00 98.38 94 VAL A C 1
ATOM 710 O O . VAL A 1 94 ? -1.814 -9.256 -0.034 1.00 98.38 94 VAL A O 1
ATOM 713 N N . LEU A 1 95 ? -2.115 -8.084 -1.928 1.00 98.62 95 LEU A N 1
ATOM 714 C CA . LEU A 1 95 ? -3.436 -8.646 -2.230 1.00 98.62 95 LEU A CA 1
ATOM 715 C C . LEU A 1 95 ? -3.359 -10.141 -2.558 1.00 98.62 95 LEU A C 1
ATOM 717 O O . LEU A 1 95 ? -4.181 -10.920 -2.074 1.00 98.62 95 LEU A O 1
ATOM 721 N N . GLU A 1 96 ? -2.357 -10.542 -3.339 1.00 98.19 96 GLU A N 1
ATOM 722 C CA . GLU A 1 96 ? -2.167 -11.922 -3.795 1.00 98.19 96 GLU A CA 1
ATOM 723 C C . GLU A 1 96 ? -1.485 -12.827 -2.754 1.00 98.19 96 GLU A C 1
ATOM 725 O O . GLU A 1 96 ? -1.525 -14.052 -2.877 1.00 98.19 96 GLU A O 1
ATOM 730 N N . GLY A 1 97 ? -0.859 -12.251 -1.723 1.00 97.50 97 GLY A N 1
ATOM 731 C CA . GLY A 1 97 ? -0.072 -12.993 -0.736 1.00 97.50 97 GLY A CA 1
ATOM 732 C C . GLY A 1 97 ? 1.221 -13.575 -1.317 1.00 97.50 97 GLY A C 1
ATOM 733 O O . GLY A 1 97 ? 1.662 -14.645 -0.898 1.00 97.50 97 GLY A O 1
ATOM 734 N N . THR A 1 98 ? 1.820 -12.897 -2.293 1.00 97.06 98 THR A N 1
ATOM 735 C CA . THR A 1 98 ? 3.048 -13.305 -2.992 1.00 97.06 98 THR A CA 1
ATOM 736 C C . THR A 1 98 ? 4.184 -12.332 -2.687 1.00 97.06 98 THR A C 1
ATOM 738 O O . THR A 1 98 ? 3.949 -11.235 -2.184 1.00 97.06 98 THR A O 1
ATOM 741 N N . GLY A 1 99 ? 5.438 -12.731 -2.935 1.00 94.81 99 GLY A N 1
ATOM 742 C CA . GLY A 1 99 ? 6.610 -11.875 -2.705 1.00 94.81 99 GLY A CA 1
ATOM 743 C C . GLY A 1 99 ? 6.587 -11.201 -1.327 1.00 94.81 99 GLY A C 1
ATOM 744 O O . GLY A 1 99 ? 6.389 -11.874 -0.310 1.00 94.81 99 GLY A O 1
ATOM 745 N N . ILE A 1 100 ? 6.689 -9.868 -1.318 1.00 95.88 100 ILE A N 1
ATOM 746 C CA . ILE A 1 100 ? 6.637 -9.058 -0.094 1.00 95.88 100 ILE A CA 1
ATOM 747 C C . ILE A 1 100 ? 5.312 -9.183 0.669 1.00 95.88 100 ILE A C 1
ATOM 749 O O . ILE A 1 100 ? 5.290 -9.092 1.894 1.00 95.88 100 ILE A O 1
ATOM 753 N N . GLY A 1 101 ? 4.209 -9.484 -0.020 1.00 97.06 101 GLY A N 1
ATOM 754 C CA . GLY A 1 101 ? 2.906 -9.728 0.593 1.00 97.06 101 GLY A CA 1
ATOM 755 C C . GLY A 1 101 ? 2.894 -10.902 1.567 1.00 97.06 101 GLY A C 1
ATOM 756 O O . GLY A 1 101 ? 2.103 -10.904 2.504 1.00 97.06 101 GLY A O 1
ATOM 757 N N . THR A 1 102 ? 3.825 -11.854 1.436 1.00 97.50 102 THR A N 1
ATOM 758 C CA . THR A 1 102 ? 3.988 -12.954 2.405 1.00 97.50 102 THR A CA 1
ATOM 759 C C . THR A 1 102 ? 4.471 -12.485 3.780 1.00 97.50 102 THR A C 1
ATOM 761 O O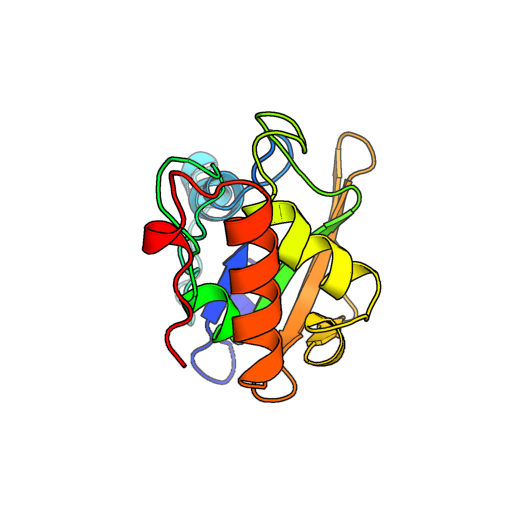 . THR A 1 102 ? 4.386 -13.236 4.751 1.00 97.50 102 THR A O 1
ATOM 764 N N . ALA A 1 103 ? 4.994 -11.259 3.890 1.00 98.12 103 ALA A N 1
ATOM 765 C CA . ALA A 1 103 ? 5.331 -10.650 5.170 1.00 98.12 103 ALA A CA 1
ATOM 766 C C . ALA A 1 103 ? 4.096 -10.137 5.923 1.00 98.12 103 ALA A C 1
ATOM 768 O O . ALA A 1 103 ? 4.188 -9.823 7.113 1.00 98.12 103 ALA A O 1
ATOM 769 N N . TYR A 1 104 ? 2.947 -10.064 5.253 1.00 98.12 104 TYR A N 1
ATOM 770 C CA . TYR A 1 104 ? 1.751 -9.424 5.762 1.00 98.12 104 TYR A CA 1
ATOM 771 C C . TYR A 1 104 ? 0.602 -10.412 5.951 1.00 98.12 104 TYR A C 1
ATOM 773 O O . TYR A 1 104 ? 0.354 -11.302 5.141 1.00 98.12 104 TYR A O 1
ATOM 781 N N . ARG A 1 105 ? -0.156 -10.212 7.026 1.00 98.38 105 ARG A N 1
ATOM 782 C CA . ARG A 1 105 ? -1.389 -10.939 7.316 1.00 98.38 105 ARG A CA 1
ATOM 783 C C . ARG A 1 105 ? -2.575 -9.998 7.183 1.00 98.38 105 ARG A C 1
ATOM 785 O O . ARG A 1 105 ? -2.638 -8.983 7.871 1.00 98.38 105 ARG A O 1
ATOM 792 N N . ARG A 1 106 ? -3.552 -10.363 6.353 1.00 98.38 106 ARG A N 1
ATOM 793 C CA . ARG A 1 106 ? -4.826 -9.638 6.268 1.00 98.38 106 ARG A CA 1
ATOM 794 C C . ARG A 1 106 ? -5.582 -9.742 7.596 1.00 98.38 106 ARG A C 1
ATOM 796 O O . ARG A 1 106 ? -5.786 -10.847 8.099 1.00 98.38 106 ARG A O 1
ATOM 803 N N . LEU A 1 107 ? -6.001 -8.607 8.146 1.00 98.31 107 LEU A N 1
ATOM 804 C CA . LEU A 1 107 ? -6.890 -8.557 9.305 1.00 98.31 107 LEU A CA 1
ATOM 805 C C . LEU A 1 107 ? -8.319 -8.936 8.899 1.00 98.31 107 LEU A C 1
ATOM 807 O O . LEU A 1 107 ? -8.713 -8.759 7.747 1.00 98.31 107 LEU A O 1
ATOM 811 N N . ASP A 1 108 ? -9.113 -9.428 9.851 1.00 96.88 108 ASP A N 1
ATOM 812 C CA . ASP A 1 108 ? -10.518 -9.804 9.629 1.00 96.88 108 ASP A CA 1
ATOM 813 C C . ASP A 1 108 ? -11.446 -8.575 9.618 1.00 96.88 108 ASP A C 1
ATOM 815 O O . ASP A 1 108 ? -12.397 -8.453 10.387 1.00 96.88 108 ASP A O 1
ATOM 819 N N . VAL A 1 109 ? -11.098 -7.599 8.779 1.00 96.50 109 VAL A N 1
ATOM 820 C CA . VAL A 1 109 ? -11.878 -6.393 8.511 1.00 96.50 109 VAL A CA 1
ATOM 821 C C . VAL A 1 109 ? -11.774 -6.021 7.040 1.00 96.50 109 VAL A C 1
ATOM 823 O O . VAL A 1 109 ? -10.746 -6.210 6.388 1.00 96.50 109 VAL A O 1
ATOM 826 N N . SER A 1 110 ? -12.850 -5.448 6.518 1.00 97.56 110 SER A N 1
ATOM 827 C CA . SER A 1 110 ? -12.878 -4.864 5.184 1.00 97.56 110 SER A CA 1
ATOM 828 C C . SER A 1 110 ? -13.876 -3.716 5.138 1.00 97.56 110 SER A C 1
ATOM 830 O O . SER A 1 110 ? -14.826 -3.670 5.925 1.00 97.56 110 SER A O 1
ATOM 832 N N . PHE A 1 111 ? -13.643 -2.776 4.230 1.00 97.62 111 PHE A N 1
ATOM 833 C CA . PHE A 1 111 ? -14.460 -1.579 4.081 1.00 97.62 111 PHE A CA 1
ATOM 834 C C . PHE A 1 111 ? -14.879 -1.442 2.616 1.00 97.62 111 PHE A C 1
ATOM 836 O O . PHE A 1 111 ? -14.065 -1.006 1.798 1.00 97.62 111 PHE A O 1
ATOM 843 N N . PRO A 1 112 ? -16.115 -1.830 2.257 1.00 97.88 112 PRO A N 1
ATOM 844 C CA . PRO A 1 112 ? -16.632 -1.585 0.920 1.00 97.88 112 PRO A CA 1
ATOM 845 C C . PRO A 1 112 ? -16.850 -0.082 0.718 1.00 97.88 112 PRO A C 1
ATOM 847 O O . PRO A 1 112 ? -17.405 0.607 1.577 1.00 97.88 112 PRO A O 1
ATOM 850 N N . LEU A 1 113 ? -16.416 0.411 -0.432 1.00 96.81 113 LEU A N 1
ATOM 851 C CA . LEU A 1 113 ? -16.579 1.775 -0.914 1.00 96.81 113 LEU A CA 1
ATOM 852 C C . LEU A 1 113 ? -17.433 1.764 -2.194 1.00 96.81 113 LEU A C 1
ATOM 854 O O . LEU A 1 113 ? -17.956 0.731 -2.619 1.00 96.81 113 LEU A O 1
ATOM 858 N N . GLN A 1 114 ? -17.608 2.936 -2.803 1.00 95.88 114 GLN A N 1
ATOM 859 C CA . GLN A 1 114 ? -18.267 3.048 -4.105 1.00 95.88 114 GLN A CA 1
ATOM 860 C C . GLN A 1 114 ? -17.483 2.321 -5.213 1.00 95.88 114 GLN A C 1
ATOM 862 O O . GLN A 1 114 ? -16.321 1.957 -5.040 1.00 95.88 114 GLN A O 1
ATOM 867 N N . ASP A 1 115 ? -18.144 2.104 -6.351 1.00 95.31 115 ASP A N 1
ATOM 868 C CA . ASP A 1 115 ? -17.555 1.526 -7.569 1.00 95.31 115 ASP A CA 1
ATOM 869 C C . ASP A 1 115 ? -16.943 0.125 -7.395 1.00 95.31 115 ASP A C 1
ATOM 871 O O . ASP A 1 115 ? -16.047 -0.279 -8.132 1.00 95.31 115 ASP A O 1
ATOM 875 N N . GLY A 1 116 ? -17.448 -0.642 -6.422 1.00 97.25 116 GLY A N 1
ATOM 876 C CA . GLY A 1 116 ? -17.004 -2.014 -6.160 1.00 97.25 116 GLY A CA 1
ATOM 877 C C . GLY A 1 116 ? -15.647 -2.114 -5.462 1.00 97.25 116 GLY A C 1
ATOM 878 O O . GLY A 1 116 ? -15.126 -3.217 -5.322 1.00 97.25 116 GLY A O 1
ATOM 879 N N . VAL A 1 117 ? -15.085 -0.993 -5.004 1.00 98.50 117 VAL A N 1
ATOM 880 C CA . VAL A 1 117 ? -13.799 -0.961 -4.303 1.00 98.50 117 VAL A CA 1
ATOM 881 C C . VAL A 1 117 ? -13.959 -1.477 -2.878 1.00 98.50 117 VAL A C 1
ATOM 883 O O . VAL A 1 117 ? -14.842 -1.033 -2.151 1.00 98.50 117 VAL A O 1
ATOM 886 N N . THR A 1 118 ? -13.079 -2.374 -2.443 1.00 98.69 118 THR A N 1
ATOM 887 C CA . THR A 1 118 ? -13.000 -2.832 -1.051 1.00 98.69 118 THR A CA 1
ATOM 888 C C . THR A 1 118 ? -11.619 -2.544 -0.484 1.00 98.69 118 THR A C 1
ATOM 890 O O . THR A 1 118 ? -10.613 -2.923 -1.074 1.00 98.69 118 THR A O 1
ATOM 893 N N . VAL A 1 119 ? -11.562 -1.884 0.673 1.00 98.56 119 VAL A N 1
ATOM 894 C CA . VAL A 1 119 ? -10.311 -1.615 1.394 1.00 98.56 119 VAL A CA 1
ATOM 895 C C . VAL A 1 119 ? -10.075 -2.685 2.451 1.00 98.56 119 VAL A C 1
ATOM 897 O O . VAL A 1 119 ? -10.971 -3.009 3.233 1.00 98.56 119 VAL A O 1
ATOM 900 N N . TYR A 1 120 ? -8.846 -3.179 2.513 1.00 98.69 120 TYR A N 1
ATOM 901 C CA . TYR A 1 120 ? -8.360 -4.148 3.485 1.00 98.69 120 TYR A CA 1
ATOM 902 C C . TYR A 1 120 ? -7.204 -3.567 4.298 1.00 98.69 120 TYR A C 1
ATOM 904 O O . TYR A 1 120 ? -6.505 -2.649 3.862 1.00 98.69 120 TYR A O 1
ATOM 912 N N . VAL A 1 121 ? -6.986 -4.140 5.480 1.00 98.62 121 VAL A N 1
ATOM 913 C CA . VAL A 1 121 ? -5.861 -3.797 6.354 1.00 98.62 121 VAL A CA 1
ATOM 914 C C . VAL A 1 121 ? -4.993 -5.031 6.542 1.00 98.62 121 VAL A C 1
ATOM 916 O O . VAL A 1 121 ? -5.490 -6.109 6.871 1.00 98.62 121 VAL A O 1
ATOM 919 N N . TYR A 1 122 ? -3.698 -4.863 6.324 1.00 98.69 122 TYR A N 1
ATOM 920 C CA . TYR A 1 122 ? -2.690 -5.908 6.376 1.00 98.69 122 TYR A CA 1
ATOM 921 C C . TYR A 1 122 ? -1.667 -5.571 7.452 1.00 98.69 122 TYR A C 1
ATOM 923 O O . TYR A 1 122 ? -1.084 -4.496 7.418 1.00 98.69 122 TYR A O 1
ATOM 931 N N . GLU A 1 123 ? -1.445 -6.476 8.397 1.00 98.50 123 GLU A N 1
ATOM 932 C CA . GLU A 1 123 ? -0.463 -6.337 9.473 1.00 98.50 123 GLU A CA 1
ATOM 933 C C . GLU A 1 123 ? 0.856 -6.998 9.076 1.00 98.50 123 GLU A C 1
ATOM 935 O O . GLU A 1 123 ? 0.870 -8.154 8.646 1.00 98.50 123 GLU A O 1
ATOM 940 N N . ARG A 1 124 ? 1.969 -6.289 9.248 1.00 98.38 124 ARG A N 1
ATOM 941 C CA . ARG A 1 124 ? 3.312 -6.826 9.040 1.00 98.38 124 ARG A CA 1
ATOM 942 C C . ARG A 1 124 ? 3.646 -7.818 10.154 1.00 98.38 124 ARG A C 1
ATOM 944 O O . ARG A 1 124 ? 3.673 -7.474 11.328 1.00 98.38 124 ARG A O 1
ATOM 951 N N . THR A 1 125 ? 3.918 -9.064 9.783 1.00 98.06 125 THR A N 1
ATOM 952 C CA . THR A 1 125 ? 4.188 -10.173 10.722 1.00 98.06 125 THR A CA 1
ATOM 953 C C . THR A 1 125 ? 5.659 -10.567 10.823 1.00 98.06 125 THR A C 1
ATOM 955 O O . THR A 1 125 ? 6.029 -11.345 11.701 1.00 98.06 125 THR A O 1
ATOM 958 N N . ARG A 1 126 ? 6.500 -10.045 9.928 1.00 97.50 126 ARG A N 1
ATOM 959 C CA . ARG A 1 126 ? 7.952 -10.243 9.922 1.00 97.50 126 ARG A CA 1
ATOM 960 C C . ARG A 1 126 ? 8.649 -9.047 9.288 1.00 97.50 126 ARG A C 1
ATOM 962 O O . ARG A 1 126 ? 8.023 -8.230 8.613 1.00 97.50 126 ARG A O 1
ATOM 969 N N . ASP A 1 127 ? 9.958 -8.973 9.465 1.00 96.25 127 ASP A N 1
ATOM 970 C CA . ASP A 1 127 ? 10.771 -8.021 8.721 1.00 96.25 127 ASP A CA 1
ATOM 971 C C . ASP A 1 127 ? 10.813 -8.364 7.231 1.00 96.25 127 ASP A C 1
ATOM 973 O O . ASP A 1 127 ? 10.723 -9.532 6.826 1.00 96.25 127 ASP A O 1
ATOM 977 N N . ILE A 1 128 ? 10.914 -7.311 6.424 1.00 97.25 128 ILE A N 1
ATOM 978 C CA . ILE A 1 128 ? 11.087 -7.415 4.979 1.00 97.25 128 ILE A CA 1
ATOM 979 C C . ILE A 1 128 ? 12.545 -7.792 4.710 1.00 97.25 128 ILE A C 1
ATOM 981 O O . ILE A 1 128 ? 13.467 -7.160 5.229 1.00 97.25 128 ILE A O 1
ATOM 985 N N . ALA A 1 129 ? 12.758 -8.845 3.929 1.00 95.94 129 ALA A N 1
ATOM 986 C CA . ALA A 1 129 ? 14.084 -9.352 3.615 1.00 95.94 129 ALA A CA 1
ATOM 987 C C . ALA A 1 129 ? 14.811 -8.406 2.642 1.00 95.94 129 ALA A C 1
ATOM 989 O O . ALA A 1 129 ? 14.166 -7.842 1.753 1.00 95.94 129 ALA A O 1
ATOM 990 N N . PRO A 1 130 ? 16.147 -8.253 2.727 1.00 96.75 130 PRO A N 1
ATOM 991 C CA . PRO A 1 130 ? 16.911 -7.417 1.795 1.00 96.75 130 PRO A CA 1
ATOM 992 C C . PRO A 1 130 ? 16.666 -7.747 0.316 1.00 96.75 130 PRO A C 1
ATOM 994 O O . PRO A 1 130 ? 16.690 -6.871 -0.544 1.00 96.75 130 PRO A O 1
ATOM 997 N N . GLU A 1 131 ? 16.396 -9.011 0.004 1.00 96.62 131 GLU A N 1
ATOM 998 C CA . GLU A 1 131 ? 16.068 -9.476 -1.340 1.00 96.62 131 GLU A CA 1
ATOM 999 C C . GLU A 1 131 ? 14.731 -8.908 -1.840 1.00 96.62 131 GLU A C 1
ATOM 1001 O O . GLU A 1 131 ? 14.607 -8.626 -3.028 1.00 96.62 131 GLU A O 1
ATOM 1006 N N . GLU A 1 132 ? 13.760 -8.683 -0.950 1.00 97.12 132 GLU A N 1
ATOM 1007 C CA . GLU A 1 132 ? 12.462 -8.078 -1.277 1.00 97.12 132 GLU A CA 1
ATOM 1008 C C . GLU A 1 132 ? 12.622 -6.576 -1.579 1.00 97.12 132 GLU A C 1
ATOM 1010 O O . GLU A 1 132 ? 12.058 -6.089 -2.559 1.00 97.12 132 GLU A O 1
ATOM 1015 N N . TYR A 1 133 ? 13.477 -5.859 -0.834 1.00 97.56 133 TYR A N 1
ATOM 1016 C CA . TYR A 1 133 ? 13.856 -4.474 -1.168 1.00 97.56 133 TYR A CA 1
ATOM 1017 C C . TYR A 1 133 ? 14.526 -4.389 -2.543 1.00 97.56 133 TYR A C 1
ATOM 1019 O O . TYR A 1 133 ? 14.168 -3.559 -3.383 1.00 97.56 133 TYR A O 1
ATOM 1027 N N . ARG A 1 134 ? 15.495 -5.276 -2.798 1.00 97.19 134 ARG A N 1
ATOM 1028 C CA . ARG A 1 134 ? 16.223 -5.321 -4.072 1.00 97.19 134 ARG A CA 1
ATOM 1029 C C . ARG A 1 134 ? 15.323 -5.716 -5.237 1.00 97.19 134 ARG A C 1
ATOM 1031 O O . ARG A 1 134 ? 15.527 -5.194 -6.326 1.00 97.19 134 ARG A O 1
ATOM 1038 N N . ALA A 1 135 ? 14.332 -6.582 -5.022 1.00 96.94 135 ALA A N 1
ATOM 1039 C CA . ALA A 1 135 ? 13.354 -6.946 -6.044 1.00 96.94 135 ALA A CA 1
ATOM 1040 C C . ALA A 1 135 ? 12.526 -5.730 -6.488 1.00 96.94 135 ALA A C 1
ATOM 1042 O O . ALA A 1 135 ? 12.478 -5.444 -7.682 1.00 96.94 135 ALA A O 1
ATOM 1043 N N . ILE A 1 136 ? 11.983 -4.958 -5.537 1.00 97.31 136 ILE A N 1
ATOM 1044 C CA . ILE A 1 136 ? 11.238 -3.717 -5.824 1.00 97.31 136 ILE A CA 1
ATOM 1045 C C . ILE A 1 136 ? 12.136 -2.711 -6.556 1.00 97.31 136 ILE A C 1
ATOM 1047 O O . ILE A 1 136 ? 11.757 -2.139 -7.577 1.00 97.31 136 ILE A O 1
ATOM 1051 N N . SER A 1 137 ? 13.360 -2.524 -6.053 1.00 97.69 137 SER A N 1
ATOM 1052 C CA . SER A 1 137 ? 14.352 -1.624 -6.647 1.00 97.69 137 SER A CA 1
ATOM 1053 C C . SER A 1 137 ? 14.679 -2.007 -8.094 1.00 97.69 137 SER A C 1
ATOM 1055 O O . SER A 1 137 ? 14.692 -1.145 -8.976 1.00 97.69 137 SER A O 1
ATOM 1057 N N . ALA A 1 138 ? 14.911 -3.297 -8.353 1.00 97.56 138 ALA A N 1
ATOM 1058 C CA . ALA A 1 138 ? 15.224 -3.822 -9.676 1.00 97.56 138 ALA A CA 1
ATOM 1059 C C . ALA A 1 138 ? 14.047 -3.673 -10.647 1.00 97.56 138 ALA A C 1
ATOM 1061 O O . ALA A 1 138 ? 14.264 -3.264 -11.786 1.00 97.56 138 ALA A O 1
ATOM 1062 N N . GLU A 1 139 ? 12.822 -3.957 -10.202 1.00 97.25 139 GLU A N 1
ATOM 1063 C CA . GLU A 1 139 ? 11.611 -3.819 -11.016 1.00 97.25 139 GLU A CA 1
ATOM 1064 C C . GLU A 1 139 ? 11.404 -2.369 -11.469 1.00 97.25 139 GLU A C 1
ATOM 1066 O O . GLU A 1 139 ? 11.336 -2.089 -12.667 1.00 97.25 139 GLU A O 1
ATOM 1071 N N . LEU A 1 140 ? 11.414 -1.423 -10.526 1.00 97.25 140 LEU A N 1
ATOM 1072 C CA . LEU A 1 140 ? 11.225 -0.003 -10.828 1.00 97.25 140 LEU A CA 1
ATOM 1073 C C . LEU A 1 140 ? 12.379 0.571 -11.660 1.00 97.25 140 LEU A C 1
ATOM 1075 O O . LEU A 1 140 ? 12.154 1.359 -12.576 1.00 97.25 140 LEU A O 1
ATOM 1079 N N . THR A 1 141 ? 13.618 0.145 -11.394 1.00 97.62 141 THR A N 1
ATOM 1080 C CA . THR A 1 141 ? 14.788 0.553 -12.189 1.00 97.62 141 THR A CA 1
ATOM 1081 C C . THR A 1 141 ? 14.726 0.016 -13.618 1.00 97.62 141 THR A C 1
ATOM 1083 O O . THR A 1 141 ? 15.134 0.712 -14.546 1.00 97.62 141 THR A O 1
ATOM 1086 N N . ALA A 1 142 ? 14.215 -1.201 -13.820 1.00 97.88 142 ALA A N 1
ATOM 1087 C CA . ALA A 1 142 ? 14.046 -1.772 -15.152 1.00 97.88 142 ALA A CA 1
ATOM 1088 C C . ALA A 1 142 ? 12.970 -1.030 -15.962 1.00 97.88 142 ALA A C 1
ATOM 1090 O O . ALA A 1 142 ? 13.150 -0.824 -17.162 1.00 97.88 142 ALA A O 1
ATOM 1091 N N . LEU A 1 143 ? 11.886 -0.600 -15.309 1.00 96.50 143 LEU A N 1
ATOM 1092 C CA . LEU A 1 143 ? 10.823 0.198 -15.929 1.00 96.50 143 LEU A CA 1
ATOM 1093 C C . LEU A 1 143 ? 11.271 1.632 -16.243 1.00 96.50 143 LEU A C 1
ATOM 1095 O O . LEU A 1 143 ? 10.876 2.201 -17.262 1.00 96.50 143 LEU A O 1
ATOM 1099 N N . TYR A 1 144 ? 12.108 2.209 -15.381 1.00 96.19 144 TYR A N 1
ATOM 1100 C CA . TYR A 1 144 ? 12.488 3.620 -15.414 1.00 96.19 144 TYR A CA 1
ATOM 1101 C C . TYR A 1 144 ? 14.003 3.809 -15.233 1.00 96.19 144 TYR A C 1
ATOM 1103 O O . TYR A 1 144 ? 14.447 4.393 -14.234 1.00 96.19 144 TYR A O 1
ATOM 1111 N N . PRO A 1 145 ? 14.825 3.352 -16.193 1.00 96.56 145 PRO A N 1
ATOM 1112 C CA . PRO A 1 145 ? 16.280 3.399 -16.075 1.00 96.56 145 PRO A CA 1
ATOM 1113 C C . PRO A 1 145 ? 16.812 4.831 -15.952 1.00 96.56 145 PRO A C 1
ATOM 1115 O O . PRO A 1 145 ? 17.797 5.064 -15.252 1.00 96.56 145 PRO A O 1
ATOM 1118 N N . GLU A 1 146 ? 16.144 5.815 -16.563 1.00 97.00 146 GLU A N 1
ATOM 1119 C CA . GLU A 1 146 ? 16.516 7.226 -16.449 1.00 97.00 146 GLU A CA 1
ATOM 1120 C C . GLU A 1 146 ? 16.264 7.819 -15.046 1.00 97.00 146 GLU A C 1
ATOM 1122 O O . GLU A 1 146 ? 16.833 8.857 -14.707 1.00 97.00 146 GLU A O 1
ATOM 1127 N N . TYR A 1 147 ? 15.477 7.133 -14.209 1.00 96.25 147 TYR A N 1
ATOM 1128 C CA . TYR A 1 147 ? 15.152 7.510 -12.829 1.00 96.25 147 TYR A CA 1
ATOM 1129 C C . TYR A 1 147 ? 15.744 6.555 -11.781 1.00 96.25 147 TYR A C 1
ATOM 1131 O O . TYR A 1 147 ? 15.405 6.671 -10.608 1.00 96.25 147 TYR A O 1
ATOM 1139 N N . ALA A 1 148 ? 16.660 5.651 -12.153 1.00 95.31 148 ALA A N 1
ATOM 1140 C CA . ALA A 1 148 ? 17.198 4.597 -11.279 1.00 95.31 148 ALA A CA 1
ATOM 1141 C C . ALA A 1 148 ? 17.652 5.079 -9.884 1.00 95.31 148 ALA A C 1
ATOM 1143 O O . ALA A 1 148 ? 17.446 4.396 -8.883 1.00 95.31 148 ALA A O 1
ATOM 1144 N N . ALA A 1 149 ? 18.230 6.282 -9.797 1.00 94.94 149 ALA A N 1
ATOM 1145 C CA . ALA A 1 149 ? 18.659 6.873 -8.528 1.00 94.94 149 ALA A CA 1
ATOM 1146 C C . ALA A 1 149 ? 17.507 7.055 -7.517 1.00 94.94 149 ALA A C 1
ATOM 1148 O O . ALA A 1 149 ? 17.740 6.998 -6.313 1.00 94.94 149 ALA A O 1
ATOM 1149 N N . GLN A 1 150 ? 16.275 7.248 -7.993 1.00 95.25 150 GLN A N 1
ATOM 1150 C CA . GLN A 1 150 ? 15.080 7.413 -7.162 1.00 95.25 150 GLN A CA 1
ATOM 1151 C C . GLN A 1 150 ? 14.559 6.091 -6.572 1.00 95.25 150 GLN A C 1
ATOM 1153 O O . GLN A 1 150 ? 13.747 6.106 -5.647 1.00 95.25 150 GLN A O 1
ATOM 1158 N N . TYR A 1 151 ? 15.027 4.952 -7.087 1.00 96.44 151 TYR A N 1
ATOM 1159 C CA . TYR A 1 151 ? 14.585 3.617 -6.676 1.00 96.44 151 TYR A CA 1
ATOM 1160 C C . TYR A 1 151 ? 15.706 2.797 -6.052 1.00 96.44 151 TYR A C 1
ATOM 1162 O O . TYR A 1 151 ? 15.601 1.576 -5.977 1.00 96.44 151 TYR A O 1
ATOM 1170 N N . HIS A 1 152 ? 16.796 3.431 -5.621 1.00 94.88 152 HIS A N 1
ATOM 1171 C CA . HIS A 1 152 ? 17.883 2.717 -4.964 1.00 94.88 152 HIS A CA 1
ATOM 1172 C C . HIS A 1 152 ? 17.411 2.123 -3.630 1.00 94.88 152 HIS A C 1
ATOM 1174 O O . HIS A 1 152 ? 16.902 2.851 -2.776 1.00 94.88 152 HIS A O 1
ATOM 1180 N N . SER A 1 153 ? 17.585 0.807 -3.471 1.00 93.75 153 SER A N 1
ATOM 1181 C CA . SER A 1 153 ? 17.345 0.100 -2.207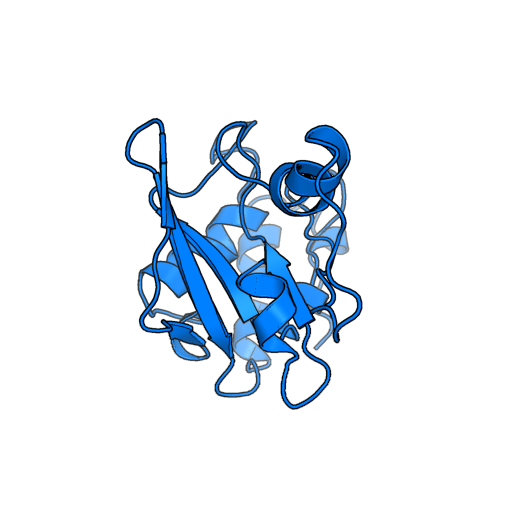 1.00 93.75 153 SER A CA 1
ATOM 1182 C C . SER A 1 153 ? 18.187 0.710 -1.076 1.00 93.75 153 SER A C 1
ATOM 1184 O O . SER A 1 153 ? 19.366 0.989 -1.295 1.00 93.75 153 SER A O 1
ATOM 1186 N N . PRO A 1 154 ? 17.639 0.883 0.141 1.00 92.56 154 PRO A N 1
ATOM 1187 C CA . PRO A 1 154 ? 18.408 1.331 1.300 1.00 92.56 154 PRO A CA 1
ATOM 1188 C C . PRO A 1 154 ? 19.290 0.224 1.919 1.00 92.56 154 PRO A C 1
ATOM 1190 O O . PRO A 1 154 ? 20.048 0.512 2.846 1.00 92.56 154 PRO A O 1
ATOM 1193 N N . VAL A 1 155 ? 19.185 -1.023 1.432 1.00 89.94 155 VAL A N 1
ATOM 1194 C CA . VAL A 1 155 ? 19.854 -2.245 1.942 1.00 89.94 155 VAL A CA 1
ATOM 1195 C C . VAL A 1 155 ? 20.520 -3.086 0.851 1.00 89.94 155 VAL A C 1
ATOM 1197 O O . VAL A 1 155 ? 20.121 -2.968 -0.332 1.00 89.94 155 VAL A O 1
#

Secondary structure (DSSP, 8-state):
-HHHHTTSSS--EEEEE-BSSSSBHHHHHHHHHHTTPPPPSS---EEE-----HHHH---GGGGTSSEEEEEES---SS-GGG-HHHHHHHHHHHHT-GGGGGEEEEEEEEE-GGG-EEEEEEE-SPPPHHHHHHHHHHHHHH-GGGGGGG----

Sequence (155 aa):
MYVDGLSAQEPKTAAVIASSFVFNSSILDNTLRSAGIPQPEGPKTAVATFATVDKRDGFSWAALECDYLIVADPIQYHLGEENQHLVTVLAQPVLEGTGIGTAYRRLDVSFPLQDGVTVYVYERTRDIAPEEYRAISAELTALYPEYAAQYHSPV

Organism: Flavonifractor plautii (NCBI:txid292800)

Foldseek 3Di:
DVQQCVCQPHAFEEEELADAPFDDPCCVVCVCVVVVHDDDPGGGHHYDDADFFLQPQFGPVVNLVGQKYKAKPVGHDHVDCLGGVSSVLPRVCLVVCHQSVVQWDWDPDWDQTPPRMIITMIGGNDHRDLVSLVVQLVVSCVSCVVRSVSSDRPD